Protein AF-A0A7L8GAA9-F1 (afdb_monomer)

Structure (mmCIF, N/CA/C/O backbone):
data_AF-A0A7L8GAA9-F1
#
_entry.id   AF-A0A7L8GAA9-F1
#
loop_
_atom_site.group_PDB
_atom_site.id
_atom_site.type_symbol
_atom_site.label_atom_id
_atom_site.label_alt_id
_atom_site.label_comp_id
_atom_site.label_asym_id
_atom_site.label_entity_id
_atom_site.label_seq_id
_atom_site.pdbx_PDB_ins_code
_atom_site.Cartn_x
_atom_site.Cartn_y
_atom_site.Cartn_z
_atom_site.occupancy
_atom_site.B_iso_or_equiv
_atom_site.auth_seq_id
_atom_site.auth_comp_id
_atom_site.auth_asym_id
_atom_site.auth_atom_id
_atom_site.pdbx_PDB_model_num
ATOM 1 N N . VAL A 1 1 ? -0.057 3.311 1.936 1.00 95.12 1 VAL A N 1
ATOM 2 C CA . VAL A 1 1 ? 1.386 3.648 1.836 1.00 95.12 1 VAL A CA 1
ATOM 3 C C . VAL A 1 1 ? 1.570 5.145 2.033 1.00 95.12 1 VAL A C 1
ATOM 5 O O . VAL A 1 1 ? 0.798 5.909 1.465 1.00 95.12 1 VAL A O 1
A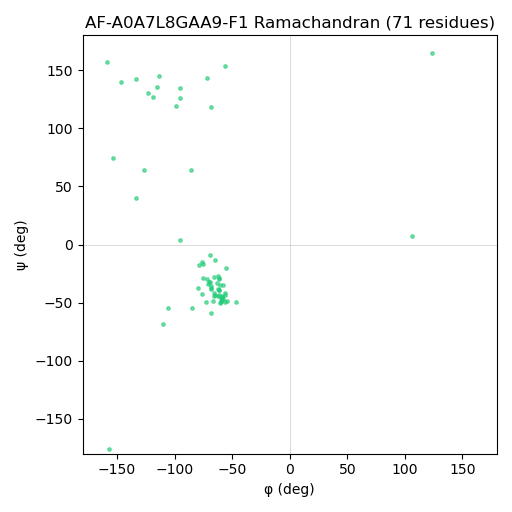TOM 8 N N . HIS A 1 2 ? 2.526 5.563 2.866 1.00 95.88 2 HIS A N 1
ATOM 9 C CA . HIS A 1 2 ? 2.726 6.975 3.234 1.00 95.88 2 HIS A CA 1
ATOM 10 C C . HIS A 1 2 ? 4.163 7.259 3.716 1.00 95.88 2 HIS A C 1
ATOM 12 O O . HIS A 1 2 ? 5.002 6.370 3.793 1.00 95.88 2 HIS A O 1
ATOM 18 N N . LYS A 1 3 ? 4.448 8.482 4.150 1.00 96.25 3 LYS A N 1
ATOM 19 C CA . LYS A 1 3 ? 5.674 8.943 4.814 1.00 96.25 3 LYS A CA 1
ATOM 20 C C . LYS A 1 3 ? 5.349 9.806 6.046 1.00 96.25 3 LYS A C 1
ATOM 22 O O . LYS A 1 3 ? 6.021 10.794 6.329 1.00 96.25 3 LYS A O 1
ATOM 27 N N . ALA A 1 4 ? 4.330 9.419 6.819 1.00 94.19 4 ALA A N 1
ATOM 28 C CA . ALA A 1 4 ? 3.876 10.123 8.027 1.00 94.19 4 ALA A CA 1
ATOM 29 C C . ALA A 1 4 ? 4.963 10.352 9.104 1.00 94.19 4 ALA A C 1
ATOM 31 O O . ALA A 1 4 ? 4.830 11.259 9.922 1.00 94.19 4 ALA A O 1
ATOM 32 N N . ASN A 1 5 ? 6.065 9.588 9.091 1.00 90.75 5 ASN A N 1
ATOM 33 C CA . ASN A 1 5 ? 7.211 9.826 9.976 1.00 90.75 5 ASN A CA 1
ATOM 34 C C . ASN A 1 5 ? 7.945 11.151 9.680 1.00 90.75 5 ASN A C 1
ATOM 36 O O . ASN A 1 5 ? 8.517 11.743 10.595 1.00 90.75 5 ASN A O 1
ATOM 40 N N . ILE A 1 6 ? 7.901 11.623 8.429 1.00 95.69 6 ILE A N 1
ATOM 41 C CA . ILE A 1 6 ? 8.458 12.911 7.992 1.00 95.69 6 ILE A CA 1
ATOM 42 C C . ILE A 1 6 ? 7.326 13.916 7.741 1.00 95.69 6 ILE A C 1
ATOM 44 O O . ILE A 1 6 ? 7.293 14.985 8.349 1.00 95.69 6 ILE A O 1
ATOM 48 N N . MET A 1 7 ? 6.355 13.555 6.898 1.00 93.25 7 MET A N 1
ATOM 49 C CA . MET A 1 7 ? 5.224 14.399 6.494 1.00 93.25 7 MET A CA 1
ATOM 50 C C . MET A 1 7 ? 4.069 14.301 7.496 1.00 93.25 7 MET A C 1
ATOM 52 O O . MET A 1 7 ? 2.977 13.835 7.184 1.00 93.25 7 MET A O 1
ATOM 56 N N . LYS A 1 8 ? 4.304 14.748 8.731 1.00 92.50 8 LYS A N 1
ATOM 57 C CA . LYS A 1 8 ? 3.376 14.530 9.857 1.00 92.50 8 LYS A CA 1
ATOM 58 C C . LYS A 1 8 ? 1.963 15.076 9.637 1.00 92.50 8 LYS A C 1
ATOM 60 O O . LYS A 1 8 ? 1.011 14.489 10.130 1.00 92.50 8 LYS A O 1
ATOM 65 N N . LEU A 1 9 ? 1.820 16.199 8.932 1.00 94.69 9 LEU A N 1
ATOM 66 C CA . LEU A 1 9 ? 0.514 16.838 8.738 1.00 94.69 9 LEU A CA 1
ATOM 67 C C . LEU A 1 9 ? -0.250 16.244 7.553 1.00 94.69 9 LEU A C 1
ATOM 69 O O . LEU A 1 9 ? -1.373 15.794 7.734 1.00 94.69 9 LEU A O 1
ATOM 73 N N . GLY A 1 10 ? 0.355 16.215 6.361 1.00 94.38 10 GLY A N 1
ATOM 74 C CA . GLY A 1 10 ? -0.303 15.692 5.158 1.00 94.38 10 GLY A CA 1
ATOM 75 C C . GLY A 1 10 ? -0.525 14.184 5.242 1.00 94.38 10 GLY A C 1
ATOM 76 O O . GLY A 1 10 ? -1.657 13.706 5.250 1.00 94.38 10 GLY A O 1
AT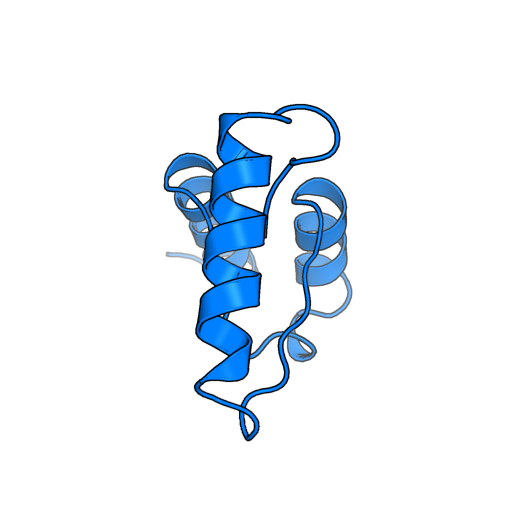OM 77 N N . ASP A 1 11 ? 0.560 13.435 5.397 1.00 95.12 11 ASP A N 1
ATOM 78 C CA . ASP A 1 11 ? 0.504 11.977 5.422 1.00 95.12 11 ASP A CA 1
ATOM 79 C C . ASP A 1 11 ? -0.042 11.436 6.740 1.00 95.12 11 ASP A C 1
ATOM 81 O O . ASP A 1 11 ? -0.660 10.375 6.754 1.00 95.12 11 ASP A O 1
ATOM 85 N N . GLY A 1 12 ? 0.155 12.160 7.844 1.00 96.38 12 GLY A N 1
ATOM 86 C CA . GLY A 1 12 ? -0.480 11.807 9.113 1.00 96.38 12 GLY A CA 1
ATOM 87 C C . GLY A 1 12 ? -1.992 12.040 9.105 1.00 96.38 12 GLY A C 1
ATOM 88 O O . GLY A 1 12 ? -2.722 11.277 9.733 1.00 96.38 12 GLY A O 1
ATOM 89 N N . LEU A 1 13 ? -2.493 13.045 8.374 1.00 97.25 13 LEU A N 1
ATOM 90 C CA . LEU A 1 13 ? -3.932 13.180 8.128 1.00 97.25 13 LEU A CA 1
ATOM 91 C C . LEU A 1 13 ? -4.443 12.025 7.265 1.00 97.25 13 LEU A C 1
ATOM 93 O O . LEU A 1 13 ? -5.418 11.388 7.642 1.00 97.25 13 LEU A O 1
ATOM 97 N N . PHE A 1 14 ? -3.758 11.727 6.158 1.00 97.31 14 PHE A N 1
ATOM 98 C CA . PHE A 1 14 ? -4.110 10.606 5.286 1.00 97.31 14 PHE A CA 1
ATOM 99 C C . PHE A 1 14 ? -4.186 9.278 6.055 1.00 97.31 14 PHE A C 1
ATOM 101 O O . PHE A 1 14 ? -5.190 8.578 5.951 1.00 97.31 14 PHE A O 1
ATOM 108 N N . LEU A 1 15 ? -3.167 8.961 6.865 1.00 96.94 15 LEU A N 1
ATOM 109 C CA . LEU A 1 15 ? -3.136 7.734 7.663 1.00 96.94 15 LEU A CA 1
ATOM 110 C C . LEU A 1 15 ? -4.322 7.657 8.632 1.00 96.94 15 LEU A C 1
ATOM 112 O O . LEU A 1 15 ? -5.024 6.652 8.616 1.00 96.94 15 LEU A O 1
ATOM 116 N N . ARG A 1 16 ? -4.591 8.722 9.402 1.00 97.19 16 ARG A N 1
ATOM 117 C CA . ARG A 1 16 ? -5.743 8.756 10.321 1.00 97.19 16 ARG A CA 1
ATOM 118 C C . ARG A 1 16 ? -7.066 8.540 9.606 1.00 97.19 16 ARG A C 1
ATOM 120 O O . ARG A 1 16 ? -7.870 7.743 10.060 1.00 97.19 16 ARG A O 1
ATOM 127 N N . CYS A 1 17 ? -7.293 9.226 8.486 1.00 97.38 17 CYS A N 1
ATOM 128 C CA . CYS A 1 17 ? -8.532 9.051 7.734 1.00 97.38 17 CYS A CA 1
ATOM 129 C C . CYS A 1 17 ? -8.683 7.605 7.240 1.00 97.38 17 CYS A C 1
ATOM 131 O O . CYS A 1 17 ? -9.779 7.057 7.274 1.00 97.38 17 CYS A O 1
ATOM 133 N N . CYS A 1 18 ? -7.595 6.966 6.798 1.00 97.19 18 CYS A N 1
ATOM 134 C CA . CYS A 1 18 ? -7.627 5.554 6.423 1.00 97.19 18 CYS A CA 1
ATOM 135 C C . CYS A 1 18 ? -7.909 4.634 7.620 1.00 97.19 18 CYS A C 1
ATOM 137 O O . CYS A 1 18 ? -8.696 3.703 7.477 1.00 97.19 18 CYS A O 1
ATOM 139 N N . GLU A 1 19 ? -7.302 4.901 8.779 1.00 96.75 19 GLU A N 1
ATOM 140 C C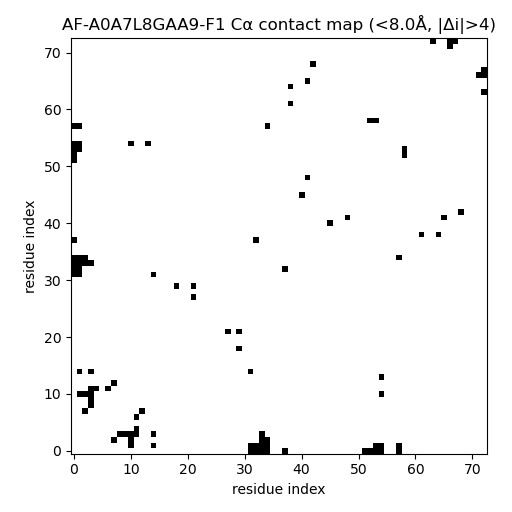A . GLU A 1 19 ? -7.544 4.160 10.023 1.00 96.75 19 GLU A CA 1
ATOM 141 C C . GLU A 1 19 ? -9.013 4.272 10.457 1.00 96.75 19 GLU A C 1
ATOM 143 O O . GLU A 1 19 ? -9.666 3.246 10.634 1.00 96.75 19 GLU A O 1
ATOM 148 N N . GLU A 1 20 ? -9.570 5.484 10.509 1.00 97.56 20 GLU A N 1
ATOM 149 C CA . GLU A 1 20 ? -10.975 5.740 10.870 1.00 97.56 20 GLU A CA 1
ATOM 150 C C . GLU A 1 20 ? -11.950 5.024 9.922 1.00 97.56 20 GLU A C 1
ATOM 152 O O . GLU A 1 20 ? -12.913 4.392 10.354 1.00 97.56 20 GLU A O 1
ATOM 157 N N . ILE A 1 21 ? -11.693 5.071 8.611 1.00 97.31 21 ILE A N 1
ATOM 158 C CA . ILE A 1 21 ? -12.533 4.377 7.628 1.00 97.31 21 ILE A CA 1
ATOM 159 C C . ILE A 1 21 ? -12.385 2.857 7.738 1.00 97.31 21 ILE A C 1
ATOM 161 O O . ILE A 1 21 ? -13.363 2.144 7.510 1.00 97.31 21 ILE A O 1
ATOM 165 N N . SER A 1 22 ? -11.209 2.341 8.107 1.00 96.94 22 SER A N 1
ATOM 166 C CA . SER A 1 22 ? -10.990 0.895 8.238 1.00 96.94 22 SER A CA 1
ATOM 167 C C . SER A 1 22 ? -11.883 0.248 9.301 1.00 96.94 22 SER A C 1
ATOM 169 O O . SER A 1 22 ? -12.317 -0.891 9.118 1.00 96.94 22 SER A O 1
ATOM 171 N N . GLU A 1 23 ? -12.255 0.990 10.350 1.00 96.81 23 GLU A N 1
ATOM 172 C CA . GLU A 1 23 ? -13.166 0.519 11.403 1.00 96.81 23 GLU A CA 1
ATOM 173 C C . GLU A 1 23 ? -14.558 0.165 10.858 1.00 96.81 23 GLU A C 1
ATOM 175 O O . GLU A 1 23 ? -15.228 -0.734 11.372 1.00 96.81 23 GLU A O 1
ATOM 180 N N . LEU A 1 24 ? -14.981 0.818 9.771 1.00 97.88 24 LEU A N 1
ATOM 181 C CA . LEU A 1 24 ? -16.254 0.543 9.101 1.00 97.88 24 LEU A CA 1
ATOM 182 C C . LEU A 1 24 ? -16.217 -0.747 8.261 1.00 97.88 24 LEU A C 1
ATOM 184 O O . LEU A 1 24 ? -17.270 -1.268 7.885 1.00 97.88 24 LEU A O 1
ATOM 188 N N . TYR A 1 25 ? -15.026 -1.285 7.983 1.00 96.94 25 TYR A N 1
ATOM 189 C CA . TYR A 1 25 ? -14.812 -2.456 7.131 1.00 96.94 25 TYR A CA 1
ATOM 190 C C . TYR A 1 25 ? -13.983 -3.542 7.842 1.00 96.94 25 TYR A C 1
ATOM 192 O O . TYR A 1 25 ? -12.926 -3.931 7.349 1.00 96.94 25 TYR A O 1
ATOM 200 N N . PRO A 1 26 ? -14.481 -4.147 8.940 1.00 94.50 26 PRO A N 1
ATOM 201 C CA . PRO A 1 26 ? -13.712 -5.090 9.767 1.00 94.50 26 PRO A CA 1
ATOM 202 C C . PRO A 1 26 ? -13.317 -6.395 9.053 1.00 94.50 26 PRO A C 1
ATOM 204 O O . PRO A 1 26 ? -12.498 -7.160 9.553 1.00 94.50 26 PRO A O 1
ATOM 207 N N . LYS A 1 27 ? -13.915 -6.682 7.891 1.00 96.62 27 LYS A N 1
ATOM 208 C CA . LYS A 1 27 ? -13.557 -7.835 7.049 1.00 96.62 27 LYS A CA 1
ATOM 209 C C . LYS A 1 27 ? -12.294 -7.590 6.218 1.00 96.62 27 LYS A C 1
ATOM 211 O O . LYS A 1 27 ? -11.728 -8.548 5.702 1.00 96.62 27 LYS A O 1
ATOM 216 N N . VAL A 1 28 ? -11.888 -6.332 6.057 1.00 96.62 28 VAL A N 1
ATOM 217 C CA . VAL A 1 28 ? -10.701 -5.938 5.299 1.00 96.62 28 VAL A CA 1
ATOM 218 C C . VAL A 1 28 ? -9.577 -5.697 6.295 1.00 96.62 28 VAL A C 1
ATOM 220 O O . VAL A 1 28 ? -9.679 -4.836 7.166 1.00 96.62 28 VAL A O 1
ATOM 223 N N . LYS A 1 29 ? -8.493 -6.466 6.182 1.00 96.44 29 LYS A N 1
ATOM 224 C CA . LYS A 1 29 ? -7.308 -6.258 7.013 1.00 96.44 29 LYS A CA 1
ATOM 225 C C . LYS A 1 29 ? -6.645 -4.941 6.604 1.00 96.44 29 LYS A C 1
ATOM 227 O O . LYS A 1 29 ? -6.215 -4.800 5.463 1.00 96.44 29 LYS A O 1
ATOM 232 N N . PHE A 1 30 ? -6.561 -3.993 7.533 1.00 96.88 30 PHE A N 1
ATOM 233 C CA . PHE A 1 30 ? -5.866 -2.729 7.316 1.00 96.88 30 PHE A CA 1
ATOM 234 C C . PHE A 1 30 ? -4.435 -2.801 7.850 1.00 96.88 30 PHE A C 1
ATOM 236 O O . PHE A 1 30 ? -4.208 -3.124 9.015 1.00 96.88 30 PHE A O 1
ATOM 243 N N . GLU A 1 31 ? -3.470 -2.489 6.990 1.00 96.56 31 GLU A N 1
ATOM 244 C CA . GLU A 1 31 ? -2.055 -2.390 7.336 1.00 96.56 31 GLU A CA 1
ATOM 245 C C . GLU A 1 31 ? -1.477 -1.110 6.732 1.00 96.56 31 GLU A C 1
ATOM 247 O O . GLU A 1 31 ? -1.814 -0.715 5.611 1.00 96.56 31 GLU A O 1
ATOM 252 N N . SER A 1 32 ? -0.586 -0.452 7.471 1.00 95.88 32 SER A N 1
ATOM 253 C CA . SER A 1 32 ? 0.102 0.752 7.017 1.00 95.88 32 SER A CA 1
ATOM 254 C C . SER A 1 32 ? 1.594 0.482 6.837 1.00 95.88 32 SER A C 1
ATOM 256 O O . SER A 1 32 ? 2.210 -0.317 7.541 1.00 95.88 32 SER A O 1
ATOM 258 N N . MET A 1 33 ? 2.191 1.130 5.837 1.00 96.25 33 MET A N 1
ATOM 259 C CA . MET A 1 33 ? 3.601 0.955 5.504 1.00 96.25 33 MET A CA 1
ATOM 260 C C . MET A 1 33 ? 4.192 2.264 4.992 1.00 96.25 33 MET A C 1
ATOM 262 O O . MET A 1 33 ? 3.555 2.993 4.219 1.00 96.25 33 MET A O 1
ATOM 266 N N . ILE A 1 34 ? 5.430 2.544 5.408 1.00 96.62 34 ILE A N 1
ATOM 267 C CA . ILE A 1 34 ? 6.192 3.673 4.878 1.00 96.62 34 ILE A CA 1
ATOM 268 C C . ILE A 1 34 ? 6.655 3.405 3.441 1.00 96.62 34 ILE A C 1
ATOM 270 O O . ILE A 1 34 ? 7.035 2.281 3.121 1.00 96.62 34 ILE A O 1
ATOM 274 N N . ILE A 1 35 ? 6.657 4.436 2.593 1.00 95.31 35 ILE A N 1
ATOM 275 C CA . ILE A 1 35 ? 6.938 4.314 1.154 1.00 95.31 35 ILE A CA 1
ATOM 276 C C . ILE A 1 35 ? 8.293 3.657 0.853 1.00 95.31 35 ILE A C 1
ATOM 278 O O . ILE A 1 35 ? 8.341 2.758 0.026 1.00 95.31 35 ILE A O 1
ATOM 282 N N . ASP A 1 36 ? 9.362 3.995 1.581 1.00 95.19 36 ASP A N 1
ATOM 283 C CA . ASP A 1 36 ? 10.687 3.387 1.371 1.00 95.19 36 ASP A CA 1
ATOM 284 C C . ASP A 1 36 ? 10.658 1.863 1.572 1.00 95.19 36 ASP A C 1
ATOM 286 O O . ASP A 1 36 ? 11.168 1.111 0.744 1.00 95.19 36 ASP A O 1
ATOM 290 N N . ASN A 1 37 ? 10.023 1.405 2.660 1.00 95.88 37 ASN A N 1
ATOM 291 C CA . ASN A 1 37 ? 9.884 -0.022 2.944 1.00 95.88 37 ASN A CA 1
ATOM 292 C C . ASN A 1 37 ? 8.958 -0.688 1.921 1.00 95.88 37 ASN A C 1
ATOM 294 O O . ASN A 1 37 ? 9.243 -1.791 1.472 1.00 95.88 37 ASN A O 1
ATOM 298 N N . CYS A 1 38 ? 7.890 -0.001 1.508 1.00 96.31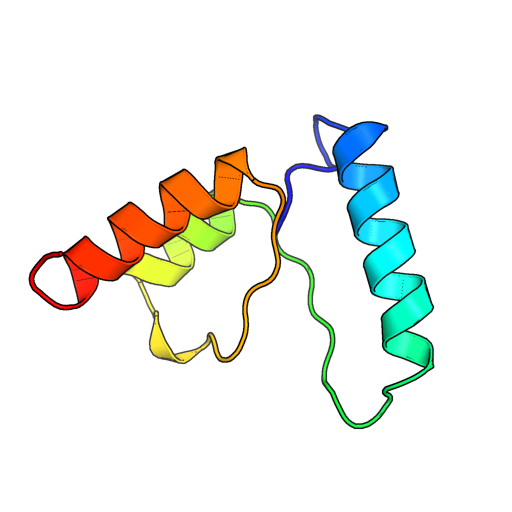 38 CYS A N 1
ATOM 299 C CA . CYS A 1 38 ? 6.989 -0.488 0.469 1.00 96.31 38 CYS A CA 1
ATOM 300 C C . CYS A 1 38 ? 7.736 -0.742 -0.844 1.00 96.31 38 CYS A C 1
ATOM 302 O O . CYS A 1 38 ? 7.615 -1.836 -1.382 1.00 96.31 38 CYS A O 1
ATOM 304 N N . CYS A 1 39 ? 8.585 0.184 -1.301 1.00 95.25 39 CYS A N 1
ATOM 305 C CA . CYS A 1 39 ? 9.401 -0.018 -2.501 1.00 95.25 39 CYS A CA 1
ATOM 306 C C . CYS A 1 39 ? 10.327 -1.240 -2.381 1.00 95.25 39 CYS A C 1
ATOM 308 O O . CYS A 1 39 ? 10.398 -2.052 -3.302 1.00 95.25 39 CYS A O 1
ATOM 310 N N . MET A 1 40 ? 11.017 -1.405 -1.245 1.00 95.75 40 MET A N 1
ATOM 311 C CA . MET A 1 40 ? 11.891 -2.567 -1.021 1.00 95.75 40 MET A CA 1
ATOM 312 C C . MET A 1 40 ? 11.112 -3.888 -1.026 1.00 95.75 40 MET A C 1
ATOM 314 O O . MET A 1 40 ? 11.545 -4.869 -1.636 1.00 95.75 40 MET A O 1
ATOM 318 N N . GLN A 1 41 ? 9.962 -3.912 -0.353 1.00 95.81 41 GLN A N 1
ATOM 319 C CA . GLN A 1 41 ? 9.092 -5.082 -0.257 1.00 95.81 41 GLN A CA 1
ATOM 320 C C . GLN A 1 41 ? 8.438 -5.426 -1.596 1.00 95.81 41 GLN A C 1
ATOM 322 O O . GLN A 1 41 ? 8.313 -6.606 -1.910 1.00 95.81 41 GLN A O 1
ATOM 327 N N . LEU A 1 42 ? 8.077 -4.429 -2.408 1.00 95.12 42 LEU A N 1
ATOM 328 C CA . LEU A 1 42 ? 7.492 -4.646 -3.732 1.00 95.12 42 LEU A CA 1
ATOM 329 C C . LEU A 1 42 ? 8.466 -5.387 -4.655 1.00 95.12 42 LEU A C 1
ATOM 331 O O . LEU A 1 42 ? 8.058 -6.270 -5.395 1.00 95.12 42 LEU A O 1
ATOM 335 N N . ILE A 1 43 ? 9.760 -5.078 -4.567 1.00 93.88 43 ILE A N 1
ATOM 336 C CA . ILE A 1 43 ? 10.795 -5.768 -5.349 1.00 93.88 43 ILE A CA 1
ATOM 337 C C . ILE A 1 43 ? 11.095 -7.153 -4.763 1.00 93.88 43 ILE A C 1
ATOM 339 O O . ILE A 1 43 ? 11.266 -8.118 -5.501 1.00 93.88 43 ILE A O 1
ATOM 343 N N . SER A 1 44 ? 11.186 -7.251 -3.434 1.00 95.38 44 SER A N 1
ATOM 344 C CA . SER A 1 44 ? 11.675 -8.466 -2.766 1.00 95.38 44 SER A CA 1
ATOM 345 C C . SER A 1 44 ? 10.611 -9.560 -2.660 1.00 95.38 44 SER A C 1
ATOM 347 O O . SER A 1 44 ? 10.926 -10.743 -2.753 1.00 95.38 44 SER A O 1
ATOM 349 N N . ASN A 1 45 ? 9.357 -9.177 -2.425 1.00 95.69 45 ASN A N 1
ATOM 350 C CA . ASN A 1 45 ? 8.229 -10.088 -2.278 1.00 95.69 45 ASN A CA 1
ATOM 351 C C . ASN A 1 45 ? 6.913 -9.382 -2.674 1.00 95.69 45 ASN A C 1
ATOM 353 O O . ASN A 1 45 ? 6.119 -9.024 -1.797 1.00 95.69 45 ASN A O 1
ATOM 357 N N . PRO A 1 46 ? 6.660 -9.165 -3.978 1.00 94.81 46 PRO A N 1
ATOM 358 C CA . PRO A 1 46 ? 5.468 -8.455 -4.453 1.00 94.81 46 PRO A CA 1
ATOM 359 C C . PRO A 1 46 ? 4.151 -9.160 -4.098 1.00 94.81 46 PRO A C 1
ATOM 361 O O . PRO A 1 46 ? 3.129 -8.505 -3.930 1.00 94.81 46 PRO A O 1
ATOM 364 N N . HIS A 1 47 ? 4.159 -10.486 -3.938 1.00 94.75 47 HIS A N 1
ATOM 365 C CA . HIS A 1 47 ? 2.949 -11.289 -3.719 1.00 94.75 47 HIS A CA 1
AT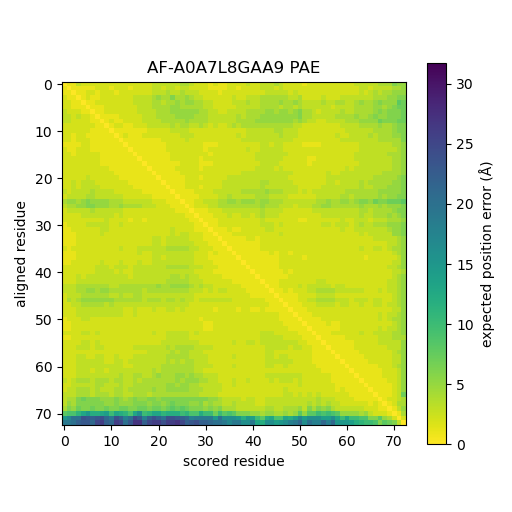OM 366 C C . HIS A 1 47 ? 2.270 -11.073 -2.359 1.00 94.75 47 HIS A C 1
ATOM 368 O O . HIS A 1 47 ? 1.174 -11.580 -2.141 1.00 94.75 47 HIS A O 1
ATOM 374 N N . GLN A 1 48 ? 2.902 -10.343 -1.435 1.00 95.31 48 GLN A N 1
ATOM 375 C CA . GLN A 1 48 ? 2.281 -9.988 -0.156 1.00 95.31 48 GLN A CA 1
ATOM 376 C C . GLN A 1 48 ? 1.223 -8.880 -0.286 1.00 95.31 48 GLN A C 1
ATOM 378 O O . GLN A 1 48 ? 0.453 -8.666 0.647 1.00 95.31 48 GLN A O 1
ATOM 383 N N . PHE A 1 49 ? 1.219 -8.144 -1.403 1.00 95.44 49 PHE A N 1
ATOM 384 C CA . PHE A 1 49 ? 0.320 -7.017 -1.622 1.00 95.44 49 PHE A CA 1
ATOM 385 C C . PHE A 1 49 ? -0.927 -7.457 -2.391 1.00 95.44 49 PHE A C 1
ATOM 387 O O . PHE A 1 49 ? -0.826 -8.148 -3.400 1.00 95.44 49 PHE A O 1
ATOM 394 N N . ASP A 1 50 ? -2.090 -7.008 -1.920 1.00 96.06 50 ASP A N 1
ATOM 395 C CA . ASP A 1 50 ? -3.385 -7.198 -2.586 1.00 96.06 50 ASP A CA 1
ATOM 396 C C . ASP A 1 50 ? -3.897 -5.852 -3.120 1.00 96.06 50 ASP A C 1
ATOM 398 O O . ASP A 1 50 ? -3.843 -5.574 -4.316 1.00 96.06 50 ASP A O 1
ATOM 402 N N . VAL A 1 51 ? -4.265 -4.941 -2.212 1.00 95.69 51 VAL A N 1
ATOM 403 C CA . VAL A 1 51 ? -4.700 -3.579 -2.551 1.00 95.69 51 VAL A CA 1
ATOM 404 C C . VAL A 1 51 ? -3.822 -2.554 -1.844 1.00 95.69 51 VAL A C 1
ATOM 406 O O . VAL A 1 51 ? -3.625 -2.607 -0.630 1.00 95.69 51 VAL A O 1
ATOM 409 N N . MET A 1 52 ? -3.315 -1.579 -2.600 1.00 96.06 52 MET A N 1
ATOM 410 C CA . MET A 1 52 ? -2.499 -0.486 -2.073 1.00 96.06 52 MET A CA 1
ATOM 411 C C . MET A 1 52 ? -3.174 0.862 -2.321 1.00 96.06 52 MET A C 1
ATOM 413 O O . MET A 1 52 ? -3.489 1.211 -3.454 1.00 96.06 52 MET A O 1
ATOM 417 N N . VAL A 1 53 ? -3.336 1.654 -1.259 1.00 96.56 53 VAL A N 1
ATOM 418 C CA . VAL A 1 53 ? -3.849 3.031 -1.331 1.00 96.56 53 VAL A CA 1
ATOM 419 C C . VAL A 1 53 ? -2.759 3.999 -0.896 1.00 96.56 53 VAL A C 1
ATOM 421 O O . VAL A 1 53 ? -2.055 3.760 0.096 1.00 96.56 53 VAL A O 1
ATOM 424 N N . MET A 1 54 ? -2.595 5.093 -1.637 1.00 96.38 54 MET A N 1
ATOM 425 C CA . MET A 1 54 ? -1.556 6.083 -1.374 1.00 96.38 54 MET A CA 1
ATOM 426 C C . MET A 1 54 ? -1.870 7.458 -1.981 1.00 96.38 54 MET A C 1
ATOM 428 O O . MET A 1 54 ? -2.626 7.540 -2.948 1.00 96.38 54 MET A O 1
ATOM 432 N N . PRO A 1 55 ? -1.275 8.539 -1.443 1.00 95.94 55 PRO A N 1
ATOM 433 C CA . PRO A 1 55 ? -1.274 9.860 -2.066 1.00 95.94 55 PRO A CA 1
ATOM 434 C C . PRO A 1 55 ? -0.706 9.868 -3.493 1.00 95.94 55 PRO A C 1
ATOM 436 O O . PRO A 1 55 ? 0.170 9.071 -3.831 1.00 95.94 55 PRO A O 1
ATOM 439 N N . ASN A 1 56 ? -1.149 10.843 -4.295 1.00 96.38 56 ASN A N 1
ATOM 440 C CA . ASN A 1 56 ? -0.866 10.963 -5.733 1.00 96.38 56 ASN A CA 1
ATOM 441 C C . ASN A 1 56 ? 0.614 10.750 -6.113 1.00 96.38 56 ASN A C 1
ATOM 443 O O . ASN A 1 56 ? 0.925 9.946 -6.986 1.00 96.38 56 ASN A O 1
ATOM 447 N N . LEU A 1 57 ? 1.536 11.435 -5.426 1.00 94.69 57 LEU A N 1
ATOM 448 C CA . LEU A 1 57 ? 2.968 11.355 -5.733 1.00 94.69 57 LEU A CA 1
ATOM 449 C C . LEU A 1 57 ? 3.525 9.935 -5.560 1.00 94.69 57 LEU A C 1
ATOM 451 O O . LEU A 1 57 ? 4.277 9.458 -6.403 1.00 94.69 57 LEU A O 1
ATOM 455 N N . TYR A 1 58 ? 3.155 9.251 -4.477 1.00 95.56 58 TYR A N 1
ATOM 456 C CA . TYR A 1 58 ? 3.624 7.890 -4.221 1.00 95.56 58 TYR A CA 1
ATOM 457 C C . TYR A 1 58 ? 2.985 6.892 -5.182 1.00 95.56 58 TYR A C 1
ATOM 459 O O . TYR A 1 58 ? 3.662 5.963 -5.610 1.00 95.56 58 TYR A O 1
ATOM 467 N N . GLY A 1 59 ? 1.730 7.138 -5.573 1.00 95.12 59 GLY A N 1
ATOM 468 C CA . GLY A 1 59 ? 1.033 6.364 -6.598 1.00 95.12 59 GLY A CA 1
ATOM 469 C C . GLY A 1 59 ? 1.812 6.349 -7.901 1.00 95.12 59 GLY A C 1
ATOM 470 O O . GLY A 1 59 ? 2.117 5.282 -8.414 1.00 95.12 59 GLY A O 1
ATOM 471 N N . ASN A 1 60 ? 2.239 7.521 -8.375 1.00 95.38 60 ASN A N 1
ATOM 472 C CA . ASN A 1 60 ? 3.012 7.618 -9.610 1.00 95.38 60 ASN A CA 1
ATOM 473 C C . ASN A 1 60 ? 4.376 6.901 -9.541 1.00 95.38 60 ASN A C 1
ATOM 475 O O . ASN A 1 60 ? 4.839 6.357 -10.540 1.00 95.38 60 ASN A O 1
ATOM 479 N N . ILE A 1 61 ? 5.021 6.867 -8.372 1.00 93.75 61 ILE A N 1
ATOM 480 C CA . ILE A 1 61 ? 6.293 6.151 -8.191 1.00 93.75 61 ILE A CA 1
ATOM 481 C C . ILE A 1 61 ? 6.064 4.636 -8.188 1.00 93.75 61 ILE A C 1
ATOM 483 O O . ILE A 1 61 ? 6.762 3.906 -8.892 1.00 93.75 61 ILE A O 1
ATOM 487 N N . ILE A 1 62 ? 5.099 4.165 -7.395 1.00 94.88 62 ILE A N 1
ATOM 488 C CA . ILE A 1 62 ? 4.821 2.734 -7.240 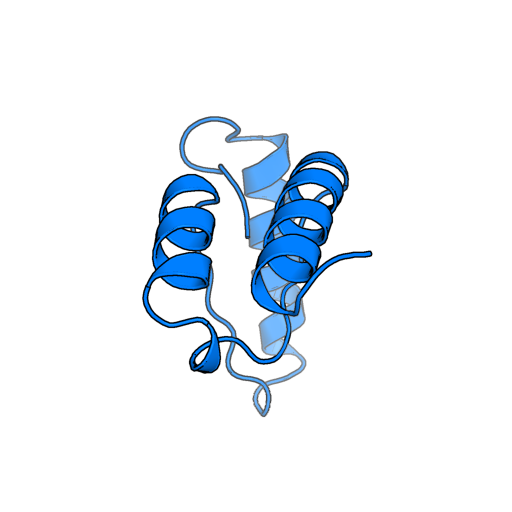1.00 94.88 62 ILE A CA 1
ATOM 489 C C . ILE A 1 62 ? 4.253 2.135 -8.523 1.00 94.88 62 ILE A C 1
ATOM 491 O O . ILE A 1 62 ? 4.622 1.017 -8.856 1.00 94.88 62 ILE A O 1
ATOM 495 N N . ASP A 1 63 ? 3.418 2.863 -9.257 1.00 93.88 63 ASP A N 1
ATOM 496 C CA . ASP A 1 63 ? 2.847 2.400 -10.524 1.00 93.88 63 ASP A CA 1
ATOM 497 C C . ASP A 1 63 ? 3.943 2.091 -11.557 1.00 93.88 63 ASP A C 1
ATOM 499 O O . ASP A 1 63 ? 4.028 0.982 -12.079 1.00 93.88 63 ASP A 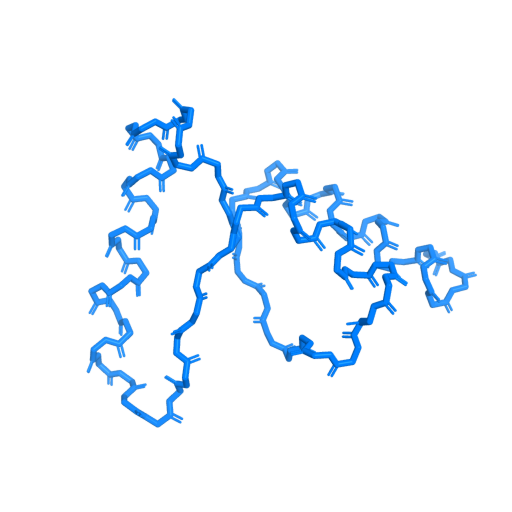O 1
ATOM 503 N N . ASN A 1 64 ? 4.898 3.011 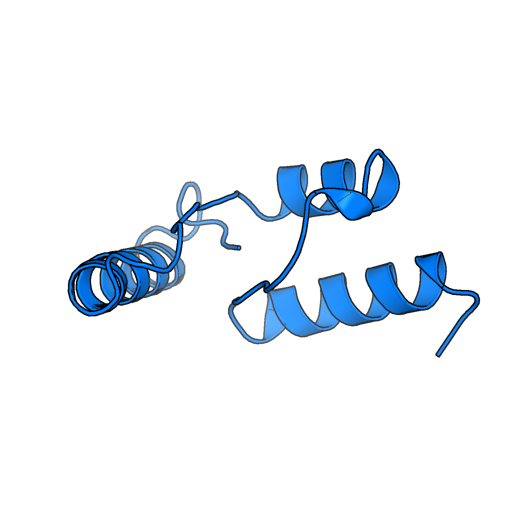-11.736 1.00 92.75 64 ASN A N 1
ATOM 504 C CA . ASN A 1 64 ? 6.063 2.778 -12.595 1.00 92.75 64 ASN A CA 1
ATOM 505 C C . ASN A 1 64 ? 6.929 1.600 -12.112 1.00 92.75 64 ASN A C 1
ATOM 507 O O . ASN A 1 64 ? 7.432 0.820 -12.924 1.00 92.75 64 ASN A O 1
ATOM 511 N N . LEU A 1 65 ? 7.112 1.456 -10.794 1.00 92.31 65 LEU A N 1
ATOM 512 C CA . LEU A 1 65 ? 7.868 0.340 -10.220 1.00 92.31 65 LEU A CA 1
ATOM 513 C C . LEU A 1 65 ? 7.163 -1.00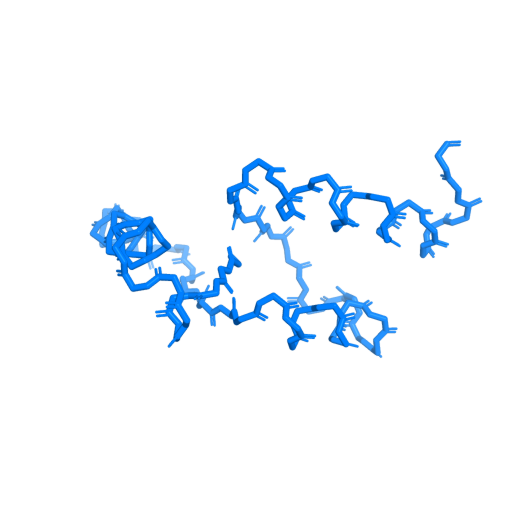1 -10.470 1.00 92.31 65 LEU A C 1
ATOM 515 O O . LEU A 1 65 ? 7.808 -1.972 -10.863 1.00 92.31 65 LEU A O 1
ATOM 519 N N . ALA A 1 66 ? 5.847 -1.047 -10.271 1.00 92.19 66 ALA A N 1
ATOM 520 C CA . ALA A 1 66 ? 5.023 -2.227 -10.490 1.00 92.19 66 ALA A CA 1
ATOM 521 C C . ALA A 1 66 ? 4.999 -2.625 -11.970 1.00 92.19 66 ALA A C 1
ATOM 523 O O . ALA A 1 66 ? 5.196 -3.801 -12.275 1.00 92.19 66 ALA A O 1
ATOM 524 N N . ALA A 1 67 ? 4.859 -1.658 -12.884 1.00 93.88 67 ALA A N 1
ATOM 525 C CA . ALA A 1 67 ? 4.968 -1.886 -14.324 1.00 93.88 67 ALA A CA 1
ATOM 526 C C . ALA A 1 67 ? 6.319 -2.528 -14.687 1.00 93.88 67 ALA A C 1
ATOM 528 O O . ALA A 1 67 ? 6.371 -3.517 -15.417 1.00 93.88 67 ALA A O 1
ATOM 529 N N . GLY A 1 68 ? 7.418 -2.038 -14.103 1.00 91.94 68 GLY A N 1
ATOM 530 C CA . GLY A 1 68 ? 8.747 -2.628 -14.282 1.00 91.94 68 GLY A CA 1
ATOM 531 C C . GLY A 1 68 ? 8.852 -4.086 -13.815 1.00 91.94 68 GLY A C 1
ATOM 532 O O . GLY A 1 68 ? 9.546 -4.878 -14.450 1.00 91.94 68 GLY A O 1
ATOM 533 N N . LEU A 1 69 ? 8.140 -4.467 -12.748 1.00 89.75 69 LEU A N 1
ATOM 534 C CA . LEU A 1 69 ? 8.138 -5.840 -12.224 1.00 89.75 69 LEU A CA 1
ATOM 535 C C . LEU A 1 69 ? 7.376 -6.827 -13.117 1.00 89.75 69 LEU A C 1
ATOM 537 O O . LEU A 1 69 ? 7.723 -8.007 -13.145 1.00 89.75 69 LEU A O 1
ATOM 541 N N . VAL A 1 70 ? 6.361 -6.363 -13.850 1.00 91.69 70 VAL A N 1
ATOM 542 C CA . VAL A 1 70 ? 5.523 -7.216 -14.715 1.00 91.69 70 VAL A CA 1
ATOM 543 C C . VAL A 1 70 ? 5.970 -7.245 -16.181 1.00 91.69 70 VAL A C 1
ATOM 545 O O . VAL A 1 70 ? 5.333 -7.904 -16.999 1.00 91.69 70 VAL A O 1
ATOM 548 N N . GLY A 1 71 ? 7.086 -6.589 -16.513 1.00 87.50 71 GLY A N 1
ATOM 549 C CA . GLY A 1 71 ? 7.676 -6.608 -17.857 1.00 87.50 71 GLY A CA 1
ATOM 550 C C . GLY A 1 71 ? 7.496 -5.327 -18.676 1.00 87.50 71 GLY A C 1
ATOM 551 O O . GLY A 1 71 ? 7.892 -5.314 -19.840 1.00 87.50 71 GLY A O 1
ATOM 552 N N . GLY A 1 72 ? 6.968 -4.254 -18.085 1.00 78.06 72 GLY A N 1
ATOM 553 C CA . GLY A 1 72 ? 6.839 -2.932 -18.705 1.00 78.06 72 GLY A CA 1
ATOM 554 C C . GLY A 1 72 ? 5.405 -2.402 -18.728 1.00 78.06 72 GLY A C 1
ATOM 555 O O . GLY A 1 72 ? 4.456 -3.146 -18.488 1.00 78.06 72 GLY A O 1
ATOM 556 N N . ALA A 1 73 ? 5.284 -1.097 -18.990 1.00 56.69 73 ALA A N 1
ATOM 557 C CA . ALA A 1 73 ? 4.014 -0.404 -19.217 1.00 56.69 73 ALA A CA 1
ATOM 558 C C . ALA A 1 73 ? 3.529 -0.574 -20.664 1.00 56.69 73 ALA A C 1
ATOM 560 O O . ALA A 1 73 ? 4.394 -0.575 -21.573 1.00 56.69 73 ALA A O 1
#

Nearest PDB structures (foldseek):
  6kdf-assembly1_C  TM=9.954E-01  e=6.373E-08  Homo sapiens
  8grg-assembly1_B  TM=9.950E-01  e=3.747E-07  Homo sapiens
  8grh-assembly1_B  TM=9.963E-01  e=9.086E-07  Homo sapiens
  6lky-assembly1_B  TM=1.002E+00  e=4.417E-05  Methylococcus capsulatus str. Bath
  2g4o-assembly1_A  TM=9.831E-01  e=1.726E-04  Mycobacterium tuberculosis

Foldseek 3Di:
DAACVPVVPPRVVVVVVQVVVVVVPVVDDDDDDYLVVVLVCCVVPVPVDDDDDDDPVSCVVVVQSNQVVVPHD

InterPro domains:
  IPR024084 Isopropylmalate dehydrogenase-like domain [PF00180] (1-72)

pLDDT: mean 94.48, std 5.23, range [56.69, 97.88]

Radius of gyration: 12.95 Å; Cα contacts (8 Å, |Δi|>4): 52; chains: 1; bounding box: 28×28×31 Å

Mean predicted aligned error: 3.02 Å

Organism: NCBI:txid619839

Solvent-accessible surface area (backbone atoms only — not comparable to full-atom values): 4449 Å² total; per-residue (Å²): 70,38,50,37,92,75,42,50,68,66,34,36,47,53,51,48,55,51,54,63,54,40,70,79,39,80,90,53,88,82,81,84,46,46,48,73,58,46,57,54,40,49,74,74,52,47,84,82,64,87,83,86,62,56,56,71,74,58,42,61,53,50,52,56,52,51,26,58,75,75,78,51,126

Secondary structure (DSSP, 8-state):
-B-TTT-TTHHHHHHHHHHHHHTT-TTSPP---BHHHHHHHHHH-GGG-S-----HHHHHHHHHHHHHHTT--

Sequence (73 aa):
VHKANIMKLGDGLFLRCCEEISELYPKVKFESMIIDNCCMQLISNPHQFDVMVMPNLYGNIIDNLAAGLVGGA